Protein AF-A0A9D2JG34-F1 (afdb_monomer_lite)

Sequence (76 aa):
RIPNIRLYSFNANFDLICDLDNYKDYEHYGEWINSWMLEQMAADNYRLTEDNYQSYLKEVRDFYTTYDYPALNELK

Radius of gyration: 14.69 Å; chains: 1; bounding box: 30×27×44 Å

Foldseek 3Di:
DPVPDWDADCLLVCVQVVDPVQAPDPPGGDPVVVVVVVVCVVVVHRTDDPVCVVVVVVSSVCCVVPPPPVVVVVVD

Structure (mmCIF, N/CA/C/O backbone):
data_AF-A0A9D2JG34-F1
#
_entry.id   AF-A0A9D2JG34-F1
#
loop_
_atom_site.group_PDB
_atom_site.id
_atom_site.type_symbol
_atom_site.label_atom_id
_atom_site.label_alt_id
_atom_site.label_comp_id
_atom_site.label_asym_id
_atom_site.label_entity_id
_atom_site.label_seq_id
_atom_site.pdbx_PDB_ins_code
_atom_site.Cartn_x
_atom_site.Cartn_y
_atom_site.Cartn_z
_atom_site.occupancy
_atom_site.B_iso_or_equiv
_atom_site.auth_seq_id
_atom_site.auth_comp_id
_atom_site.auth_asym_id
_atom_site.auth_atom_id
_atom_site.pdbx_PDB_model_num
ATOM 1 N N . ARG A 1 1 ? -0.771 -5.016 22.761 1.00 66.44 1 ARG A N 1
ATOM 2 C CA . ARG A 1 1 ? -1.799 -4.394 21.893 1.00 66.44 1 ARG A CA 1
ATOM 3 C C . ARG A 1 1 ? -2.344 -3.129 22.546 1.00 66.44 1 ARG A C 1
ATOM 5 O O . ARG A 1 1 ? -2.660 -3.169 23.727 1.00 66.44 1 ARG A O 1
ATOM 12 N N . ILE A 1 2 ? -2.451 -2.031 21.795 1.00 83.75 2 ILE A N 1
ATOM 13 C CA . ILE A 1 2 ? -3.088 -0.787 22.249 1.00 83.75 2 ILE A CA 1
ATOM 14 C C . ILE A 1 2 ? -4.485 -0.729 21.602 1.00 83.75 2 ILE A C 1
ATOM 16 O O . ILE A 1 2 ? -4.564 -0.684 20.377 1.00 83.75 2 ILE A O 1
ATOM 20 N N . PRO A 1 3 ? -5.588 -0.829 22.368 1.00 84.00 3 PRO A N 1
ATOM 21 C CA . PRO A 1 3 ? -6.917 -1.142 21.822 1.00 84.00 3 PRO A CA 1
ATOM 22 C C . PRO A 1 3 ? -7.501 -0.062 20.899 1.00 84.00 3 PRO A C 1
ATOM 24 O O . PRO A 1 3 ? -8.343 -0.373 20.060 1.00 84.00 3 PRO A O 1
ATOM 27 N N . ASN A 1 4 ? -7.045 1.184 21.025 1.00 91.19 4 ASN A N 1
ATOM 28 C CA . ASN A 1 4 ? -7.476 2.333 20.227 1.00 91.19 4 ASN A CA 1
ATOM 29 C C . ASN A 1 4 ? -6.582 2.619 19.009 1.00 91.19 4 ASN A C 1
ATOM 31 O O . ASN A 1 4 ? -6.838 3.586 18.297 1.00 91.19 4 ASN A O 1
ATOM 35 N N . ILE A 1 5 ? -5.548 1.810 18.762 1.00 92.62 5 ILE A N 1
ATOM 36 C CA . ILE A 1 5 ? -4.677 1.953 17.592 1.00 92.62 5 ILE A CA 1
ATOM 37 C C . ILE A 1 5 ? -4.939 0.791 16.640 1.00 92.62 5 ILE A C 1
ATOM 39 O O . ILE A 1 5 ? -4.924 -0.379 17.030 1.00 92.62 5 ILE A O 1
ATOM 43 N N . ARG A 1 6 ? -5.170 1.125 15.372 1.00 95.25 6 ARG A N 1
ATOM 44 C CA . ARG A 1 6 ? -5.281 0.173 14.266 1.00 95.25 6 ARG A CA 1
ATOM 45 C C . ARG A 1 6 ? -4.198 0.506 13.250 1.00 95.25 6 ARG A C 1
ATOM 47 O O . ARG A 1 6 ? -3.991 1.677 12.943 1.00 95.25 6 ARG A O 1
ATOM 54 N N . LEU A 1 7 ? -3.494 -0.520 12.786 1.00 96.25 7 LEU A N 1
ATOM 55 C CA . LEU A 1 7 ? -2.435 -0.391 11.795 1.00 96.25 7 LEU A CA 1
ATOM 56 C C . LEU A 1 7 ? -2.968 -0.848 10.441 1.00 96.25 7 LEU A C 1
ATOM 58 O O . LEU A 1 7 ? -3.588 -1.906 10.350 1.00 96.25 7 LEU A O 1
ATOM 62 N N . TYR A 1 8 ? -2.691 -0.064 9.409 1.00 97.94 8 TYR A N 1
ATOM 63 C CA . TYR A 1 8 ? -3.068 -0.342 8.030 1.00 97.94 8 TYR A CA 1
ATOM 64 C C . TYR A 1 8 ? -1.831 -0.210 7.152 1.00 97.94 8 TYR A C 1
ATOM 66 O O . TYR A 1 8 ? -0.926 0.567 7.469 1.00 97.94 8 TYR A O 1
ATOM 74 N N . SER A 1 9 ? -1.768 -0.980 6.072 1.00 97.44 9 SER A N 1
ATOM 75 C CA . SER A 1 9 ? -0.672 -0.875 5.115 1.00 97.44 9 SER A CA 1
ATOM 76 C C . SER A 1 9 ? -1.136 -1.273 3.720 1.00 97.44 9 SER A C 1
ATOM 78 O O . SER A 1 9 ? -1.848 -2.258 3.556 1.00 97.44 9 SER A O 1
ATOM 80 N N . PHE A 1 10 ? -0.717 -0.495 2.725 1.00 97.31 10 PHE A N 1
ATOM 81 C CA . PHE A 1 10 ? -1.158 -0.619 1.334 1.00 97.31 10 PHE A CA 1
ATOM 82 C C . PHE A 1 10 ? -0.058 -1.151 0.405 1.00 97.31 10 PHE A C 1
ATOM 84 O O . PHE A 1 10 ? -0.278 -1.281 -0.791 1.00 97.31 10 PHE A O 1
ATOM 9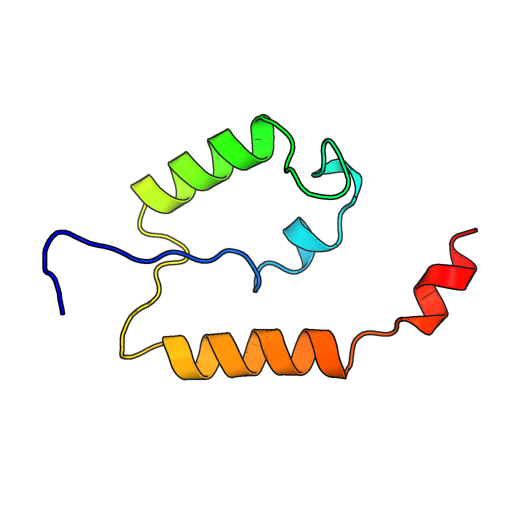1 N N . ASN A 1 11 ? 1.116 -1.500 0.942 1.00 95.75 11 ASN A N 1
ATOM 92 C CA . ASN A 1 11 ? 2.289 -1.879 0.143 1.00 95.75 11 ASN A CA 1
ATOM 93 C C . ASN A 1 11 ? 2.165 -3.255 -0.532 1.00 95.75 11 ASN A C 1
ATOM 95 O O . ASN A 1 11 ? 3.001 -3.583 -1.363 1.00 95.75 11 ASN A O 1
ATOM 99 N N . ALA A 1 12 ? 1.157 -4.060 -0.180 1.00 96.56 12 ALA A N 1
ATOM 100 C CA . ALA A 1 12 ? 0.819 -5.289 -0.908 1.00 96.56 12 ALA A CA 1
ATOM 101 C C . ALA A 1 12 ? -0.190 -5.054 -2.050 1.00 96.56 12 ALA A C 1
ATOM 103 O O . ALA A 1 12 ? -0.534 -5.982 -2.773 1.00 96.56 12 ALA A O 1
ATOM 104 N N . ASN A 1 13 ? -0.688 -3.825 -2.232 1.00 97.25 13 ASN A N 1
ATOM 105 C CA . ASN A 1 13 ? -1.484 -3.478 -3.405 1.00 97.25 13 ASN A CA 1
ATOM 106 C C . ASN A 1 13 ? -0.544 -3.090 -4.554 1.00 97.25 13 ASN A C 1
ATOM 108 O O . ASN A 1 13 ? -0.273 -1.910 -4.776 1.00 97.25 13 ASN A O 1
ATOM 112 N N . PHE A 1 14 ? -0.011 -4.097 -5.246 1.00 96.12 14 PHE A N 1
ATOM 113 C CA . PHE A 1 14 ? 0.990 -3.895 -6.294 1.00 96.12 14 PHE A CA 1
ATOM 114 C C . PHE A 1 14 ? 0.456 -3.104 -7.494 1.00 96.12 14 PHE A C 1
ATOM 116 O O . PHE A 1 14 ? 1.195 -2.303 -8.055 1.00 96.12 14 PHE A O 1
ATOM 123 N N . ASP A 1 15 ? -0.838 -3.229 -7.803 1.00 95.62 15 ASP A N 1
ATOM 124 C CA . ASP A 1 15 ? -1.498 -2.419 -8.835 1.00 95.62 15 ASP A CA 1
ATOM 125 C C . ASP A 1 15 ? -1.485 -0.925 -8.473 1.00 95.62 15 ASP A C 1
ATOM 127 O O . ASP A 1 15 ? -1.275 -0.075 -9.332 1.00 95.62 15 ASP A O 1
ATOM 131 N N . LEU A 1 16 ? -1.657 -0.594 -7.189 1.00 96.06 16 LEU A N 1
ATOM 132 C CA . LEU A 1 16 ? -1.622 0.788 -6.712 1.00 96.06 16 LEU A CA 1
ATOM 133 C C . LEU A 1 16 ? -0.201 1.360 -6.703 1.00 96.06 16 LEU A C 1
ATOM 135 O O . LEU A 1 16 ? -0.011 2.486 -7.159 1.00 96.06 16 LEU A O 1
ATOM 139 N N . ILE A 1 17 ? 0.780 0.621 -6.165 1.00 94.31 17 ILE A N 1
ATOM 140 C CA . ILE A 1 17 ? 2.136 1.163 -5.950 1.00 94.31 17 ILE A CA 1
ATOM 141 C C . ILE A 1 17 ? 3.009 1.162 -7.212 1.00 94.31 17 ILE A C 1
ATOM 143 O O . ILE A 1 17 ? 4.004 1.881 -7.259 1.00 94.31 17 ILE A O 1
ATOM 147 N N . CYS A 1 18 ? 2.694 0.329 -8.208 1.00 93.31 18 CYS A N 1
ATOM 148 C CA . CYS A 1 18 ? 3.448 0.276 -9.464 1.00 93.31 18 CYS A CA 1
ATOM 149 C C . CYS A 1 18 ? 2.931 1.256 -10.518 1.00 93.31 18 CYS A C 1
ATOM 151 O O . CYS A 1 18 ? 3.630 1.514 -11.498 1.00 93.31 18 CYS A O 1
ATOM 153 N N . ASP A 1 19 ? 1.737 1.806 -10.325 1.00 94.38 19 ASP A N 1
ATOM 154 C CA . ASP A 1 19 ? 1.181 2.818 -11.206 1.00 94.38 19 ASP A CA 1
ATOM 155 C C . ASP A 1 19 ? 1.717 4.205 -10.823 1.00 94.38 19 ASP A C 1
ATOM 157 O O . ASP A 1 19 ? 1.369 4.772 -9.787 1.00 94.38 19 ASP A O 1
ATOM 161 N N . LEU A 1 20 ? 2.593 4.755 -11.667 1.00 92.81 20 LEU A N 1
ATOM 162 C CA . LEU A 1 20 ? 3.195 6.069 -11.444 1.00 92.81 20 LEU A CA 1
ATOM 163 C C . LEU A 1 20 ? 2.175 7.208 -11.537 1.00 92.81 20 LEU A C 1
ATOM 165 O O . LEU A 1 20 ? 2.401 8.249 -10.919 1.00 92.81 20 LEU A O 1
ATOM 169 N N . ASP A 1 21 ? 1.048 7.009 -12.229 1.00 95.75 21 ASP A N 1
ATOM 170 C CA . ASP A 1 21 ? -0.005 8.020 -12.309 1.00 95.75 21 ASP A CA 1
ATOM 171 C C . ASP A 1 21 ? -0.678 8.236 -10.954 1.00 95.75 21 ASP A C 1
ATOM 173 O O . ASP A 1 21 ? -1.293 9.278 -10.770 1.00 95.75 21 ASP A O 1
ATOM 177 N N . ASN A 1 22 ? -0.516 7.315 -9.991 1.00 97.25 22 ASN A N 1
ATOM 178 C CA . ASN A 1 22 ? -1.012 7.436 -8.616 1.00 97.25 22 ASN A CA 1
ATOM 179 C C . ASN A 1 22 ? -0.157 8.335 -7.712 1.00 97.25 22 ASN A C 1
ATOM 181 O O . ASN A 1 22 ? -0.574 8.653 -6.590 1.00 97.25 22 ASN A O 1
ATOM 185 N N . TYR A 1 23 ? 1.019 8.760 -8.171 1.00 96.31 23 TYR A N 1
ATOM 186 C CA . TYR A 1 23 ? 1.963 9.548 -7.390 1.00 96.31 23 TYR A CA 1
ATOM 187 C C . TYR A 1 23 ? 1.990 11.002 -7.849 1.00 96.31 23 TYR A C 1
ATOM 189 O O . TYR A 1 23 ? 1.994 11.321 -9.034 1.00 96.31 23 TYR A O 1
ATOM 197 N N . LYS A 1 24 ? 2.042 11.912 -6.877 1.00 94.81 24 LYS A N 1
ATOM 198 C CA . LYS A 1 24 ? 2.273 13.334 -7.141 1.00 94.81 24 LYS A CA 1
ATOM 199 C C . LYS A 1 24 ? 3.759 13.614 -7.354 1.00 94.81 24 LYS A C 1
ATOM 201 O O . LYS A 1 24 ? 4.124 14.466 -8.161 1.00 94.81 24 LYS A O 1
ATOM 206 N N . ASP A 1 25 ? 4.595 12.929 -6.586 1.00 94.38 25 ASP A N 1
ATOM 207 C CA . ASP A 1 25 ? 6.049 12.987 -6.639 1.00 94.38 25 ASP A CA 1
ATOM 208 C C . ASP A 1 25 ? 6.637 11.664 -6.118 1.00 94.38 25 ASP A C 1
ATOM 210 O O . ASP A 1 25 ? 5.913 10.709 -5.852 1.00 94.38 25 ASP A O 1
ATOM 214 N N . TYR A 1 26 ? 7.961 11.593 -5.992 1.00 89.81 26 TYR A N 1
ATOM 215 C CA . TYR A 1 26 ? 8.667 10.361 -5.637 1.00 89.81 26 TYR A CA 1
ATOM 216 C C . TYR A 1 26 ? 8.424 9.879 -4.191 1.00 89.81 26 TYR A C 1
ATOM 218 O O . TYR A 1 26 ? 8.799 8.755 -3.862 1.00 89.81 26 TYR A O 1
ATOM 226 N N . GLU A 1 27 ? 7.819 10.703 -3.330 1.00 90.25 27 GLU A N 1
ATOM 227 C CA . GLU A 1 27 ? 7.521 10.384 -1.926 1.00 90.25 27 GLU A CA 1
ATOM 228 C C . GLU A 1 27 ? 6.014 10.352 -1.625 1.00 90.25 27 GLU A C 1
ATOM 230 O O . GLU A 1 27 ? 5.591 9.661 -0.696 1.00 90.25 27 GLU A O 1
ATOM 235 N N . HIS A 1 28 ? 5.194 11.080 -2.388 1.00 94.12 28 HIS A N 1
ATOM 236 C CA . HIS A 1 28 ? 3.800 1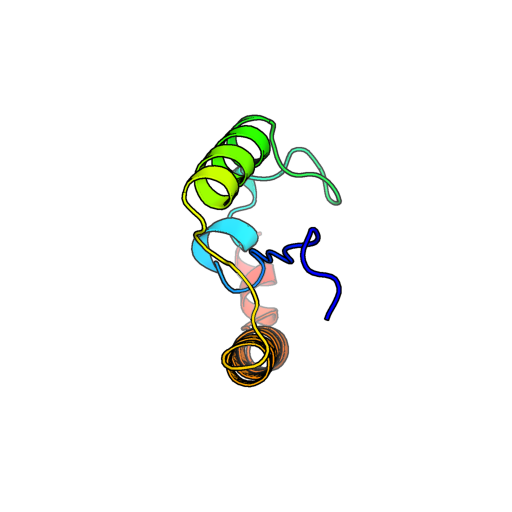1.338 -2.039 1.00 94.12 28 HIS A CA 1
ATOM 237 C C . HIS A 1 28 ? 2.815 10.824 -3.089 1.00 94.12 28 HIS A C 1
ATOM 239 O O . HIS A 1 28 ? 2.918 11.112 -4.283 1.00 94.12 28 HIS A O 1
ATOM 245 N N . TYR A 1 29 ? 1.768 10.155 -2.606 1.00 97.06 29 TYR A N 1
ATOM 246 C CA . TYR A 1 29 ? 0.594 9.833 -3.406 1.00 97.06 29 TYR A CA 1
ATOM 247 C C . TYR A 1 29 ? -0.198 11.081 -3.815 1.00 97.06 29 TYR A C 1
ATOM 249 O O . TYR A 1 29 ? -0.228 12.094 -3.105 1.00 97.06 29 TYR A O 1
ATOM 257 N N . GLY A 1 30 ? -0.896 10.973 -4.946 1.00 97.50 30 GLY A N 1
ATOM 258 C CA . GLY A 1 30 ? -1.919 11.923 -5.361 1.00 97.50 30 GLY A CA 1
ATOM 259 C C . GLY A 1 30 ? -3.078 12.007 -4.364 1.00 97.50 30 GLY A C 1
ATOM 260 O O . GLY A 1 30 ? -3.348 11.086 -3.588 1.00 97.50 30 GLY A O 1
ATOM 261 N N . GLU A 1 31 ? -3.797 13.130 -4.379 1.00 97.62 31 GLU A N 1
ATOM 262 C CA . G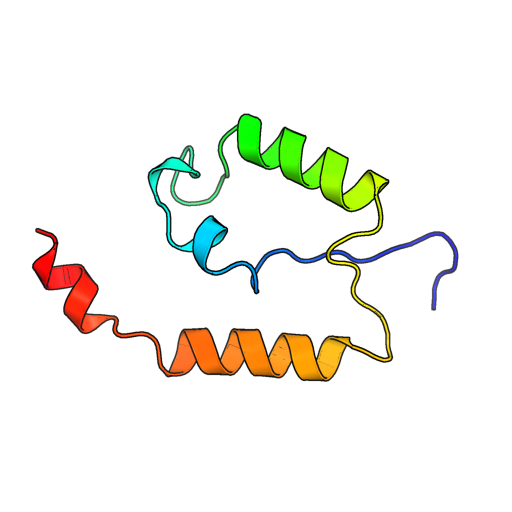LU A 1 31 ? -4.891 13.378 -3.431 1.00 97.62 31 GLU A CA 1
ATOM 263 C C . GLU A 1 31 ? -6.024 12.345 -3.526 1.00 97.62 31 GLU A C 1
ATOM 265 O O . GLU A 1 31 ? -6.615 11.996 -2.505 1.00 97.62 31 GLU A O 1
ATOM 270 N N . TRP A 1 32 ? -6.285 11.800 -4.720 1.00 97.31 32 TRP A N 1
ATOM 271 C CA . TRP A 1 32 ? -7.309 10.772 -4.925 1.00 97.31 32 TRP A CA 1
ATOM 272 C C . TRP A 1 32 ? -6.948 9.462 -4.221 1.00 97.31 32 TRP A C 1
ATOM 274 O O . TRP A 1 32 ? -7.824 8.847 -3.616 1.00 97.31 32 TRP A O 1
ATOM 284 N N . ILE A 1 33 ? -5.669 9.070 -4.214 1.00 98.19 33 ILE A N 1
ATOM 285 C CA . ILE A 1 33 ? -5.209 7.895 -3.464 1.00 98.19 33 ILE A CA 1
ATOM 286 C C . ILE A 1 33 ? -5.300 8.138 -1.963 1.00 98.19 33 ILE A C 1
ATOM 288 O O . ILE A 1 33 ? -5.718 7.244 -1.235 1.00 98.19 33 ILE A O 1
ATOM 292 N N . ASN A 1 34 ? -4.992 9.344 -1.480 1.00 97.12 34 ASN A N 1
ATOM 293 C CA . ASN A 1 34 ? -5.164 9.662 -0.060 1.00 97.12 34 ASN A CA 1
ATOM 294 C C . ASN A 1 34 ? -6.634 9.554 0.374 1.00 97.12 34 ASN A C 1
ATOM 296 O O . ASN A 1 34 ? -6.921 8.925 1.392 1.00 97.12 34 ASN A O 1
ATOM 300 N N . SER A 1 35 ? -7.564 10.102 -0.414 1.00 98.31 35 SER A N 1
ATOM 301 C CA . SER A 1 35 ? -9.007 9.951 -0.176 1.00 98.31 35 SER A CA 1
ATOM 302 C C . SER A 1 35 ? -9.436 8.484 -0.206 1.00 98.31 35 SER A C 1
ATOM 304 O O . SER A 1 35 ? -10.098 8.018 0.720 1.00 98.31 35 SER A O 1
ATOM 306 N N . TRP A 1 36 ? -8.985 7.728 -1.208 1.00 98.25 36 TRP A N 1
ATOM 307 C CA . TRP A 1 36 ? -9.264 6.299 -1.313 1.00 98.25 36 TRP A CA 1
ATOM 308 C C . TRP A 1 36 ? -8.728 5.515 -0.104 1.00 98.25 36 TRP A C 1
ATOM 310 O O . TRP A 1 36 ? -9.456 4.705 0.465 1.00 98.25 36 TRP A O 1
ATOM 320 N N . MET A 1 37 ? -7.502 5.787 0.361 1.00 98.25 37 MET A N 1
ATOM 321 C CA . MET A 1 37 ? 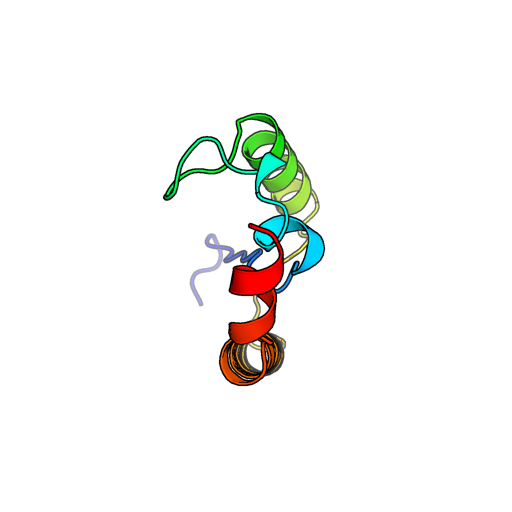-6.934 5.148 1.556 1.00 98.25 37 MET A CA 1
ATOM 322 C C . MET A 1 37 ? -7.784 5.425 2.802 1.00 98.25 37 MET A C 1
ATOM 324 O O . MET A 1 37 ? -8.006 4.511 3.596 1.00 98.25 37 MET A O 1
ATOM 328 N N . LEU A 1 38 ? -8.300 6.650 2.966 1.00 98.31 38 LEU A N 1
ATOM 329 C CA . LEU A 1 38 ? -9.202 6.985 4.073 1.00 98.31 38 LEU A CA 1
ATOM 330 C C . LEU A 1 38 ? -10.511 6.189 4.003 1.00 98.31 38 LEU A C 1
ATOM 332 O O . LEU A 1 38 ? -10.959 5.675 5.029 1.00 98.31 38 LEU A O 1
ATOM 336 N N . GLU A 1 39 ? -11.096 6.038 2.814 1.00 98.56 39 GLU A N 1
ATOM 337 C CA . GLU A 1 39 ? -12.286 5.203 2.601 1.00 98.56 39 GLU A CA 1
ATOM 338 C C . GLU A 1 39 ? -12.008 3.728 2.929 1.00 98.56 39 GLU A C 1
ATOM 340 O O . GLU A 1 39 ? -12.796 3.091 3.632 1.00 98.56 39 GLU A O 1
ATOM 345 N N . GLN A 1 40 ? -10.856 3.195 2.507 1.00 98.62 40 GLN A N 1
ATOM 346 C CA . GLN A 1 40 ? -10.452 1.822 2.822 1.00 98.62 40 GLN A CA 1
ATOM 347 C C . GLN A 1 40 ? -10.241 1.607 4.324 1.00 98.62 40 GLN A C 1
ATOM 349 O O . GLN A 1 40 ? -10.713 0.613 4.877 1.00 98.62 40 GLN A O 1
ATOM 354 N N . MET A 1 41 ? -9.574 2.545 5.003 1.00 97.94 41 MET A N 1
ATOM 355 C CA . MET A 1 41 ? -9.372 2.490 6.453 1.00 97.94 41 MET A CA 1
ATOM 356 C C . MET A 1 41 ? -10.700 2.580 7.211 1.00 97.94 41 MET A C 1
ATOM 358 O O . MET A 1 41 ? -10.894 1.866 8.195 1.00 97.94 41 MET A O 1
ATOM 362 N N . ALA A 1 42 ? -11.630 3.424 6.752 1.00 97.81 42 ALA A N 1
ATOM 363 C CA . ALA A 1 42 ? -12.968 3.533 7.330 1.00 97.81 42 ALA A CA 1
ATOM 364 C C . ALA A 1 42 ? -13.772 2.229 7.178 1.00 97.81 42 ALA A C 1
ATOM 366 O O . ALA A 1 42 ? -14.511 1.861 8.092 1.00 97.81 42 ALA A O 1
ATOM 367 N N . ALA A 1 43 ? -13.583 1.510 6.068 1.00 98.38 43 ALA A N 1
ATOM 368 C CA . ALA A 1 43 ? -14.164 0.190 5.815 1.00 98.38 43 ALA A CA 1
ATOM 369 C C . ALA A 1 43 ? -13.428 -0.977 6.519 1.00 98.38 43 ALA A C 1
ATOM 371 O O . ALA A 1 43 ? -13.842 -2.124 6.385 1.00 98.38 43 ALA A O 1
ATOM 372 N N . ASP A 1 44 ? -12.364 -0.699 7.284 1.00 97.56 44 ASP A N 1
ATOM 373 C CA . ASP A 1 44 ? -11.459 -1.674 7.925 1.00 97.56 44 ASP A CA 1
ATOM 374 C C . ASP A 1 44 ? -10.702 -2.602 6.949 1.00 97.56 44 ASP A C 1
ATOM 376 O O . ASP A 1 44 ? -10.171 -3.641 7.350 1.00 97.56 44 ASP A O 1
ATOM 380 N N . ASN A 1 45 ? -10.592 -2.209 5.678 1.00 97.88 45 ASN A N 1
ATOM 381 C CA . ASN A 1 45 ? -9.789 -2.912 4.677 1.00 97.88 45 ASN A CA 1
ATOM 382 C C . ASN A 1 45 ? -8.290 -2.677 4.918 1.00 97.88 45 ASN A C 1
ATOM 384 O O . ASN A 1 45 ? -7.901 -1.680 5.520 1.00 97.88 45 ASN A O 1
ATOM 388 N N . TYR A 1 46 ? -7.429 -3.578 4.429 1.00 97.88 46 TYR A N 1
ATOM 389 C CA . TYR A 1 46 ? -5.956 -3.478 4.537 1.00 97.88 46 TYR A CA 1
ATOM 390 C C . TYR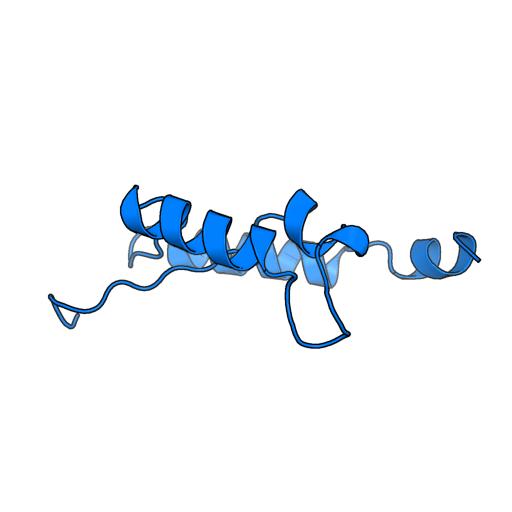 A 1 46 ? -5.407 -3.406 5.975 1.00 97.88 46 TYR A C 1
ATOM 392 O O . TYR A 1 46 ? -4.278 -2.967 6.219 1.00 97.88 46 TYR A O 1
ATOM 400 N N . ARG A 1 47 ? -6.203 -3.839 6.956 1.00 97.69 47 ARG A N 1
ATOM 401 C CA . ARG A 1 47 ? -5.809 -3.842 8.361 1.00 97.69 47 ARG A CA 1
ATOM 402 C C . ARG A 1 47 ? -4.784 -4.931 8.656 1.00 97.69 47 ARG A C 1
ATOM 404 O O . ARG A 1 47 ? -5.026 -6.119 8.432 1.00 97.69 47 ARG A O 1
ATOM 411 N N . LEU A 1 48 ? -3.679 -4.533 9.277 1.00 97.38 48 LEU A N 1
ATOM 412 C CA . LEU A 1 48 ? -2.711 -5.459 9.843 1.00 97.38 48 LEU A CA 1
ATOM 413 C C . LEU A 1 48 ? -3.143 -5.890 11.246 1.00 97.38 48 LEU A C 1
ATOM 415 O O . LEU A 1 48 ? -3.563 -5.094 12.092 1.00 97.38 48 LEU A O 1
ATOM 419 N N . THR A 1 49 ? -3.031 -7.187 11.484 1.00 96.31 49 THR A N 1
ATOM 420 C CA . THR A 1 49 ? -3.348 -7.861 12.738 1.00 96.31 49 THR A CA 1
ATOM 421 C C . THR A 1 49 ? -2.218 -8.821 13.089 1.00 96.31 49 THR A C 1
ATOM 423 O O . THR A 1 49 ? -1.393 -9.160 12.242 1.00 96.31 49 THR A O 1
ATOM 426 N N . GLU A 1 50 ? -2.177 -9.276 14.340 1.00 94.62 50 GLU A N 1
ATOM 427 C CA . GLU A 1 50 ? -1.201 -10.284 14.779 1.00 94.62 50 GLU A CA 1
ATOM 428 C C . GLU A 1 50 ? -1.327 -11.593 13.976 1.00 94.62 50 GLU A C 1
ATOM 430 O O . GLU A 1 50 ? -0.331 -12.282 13.778 1.00 94.62 50 GLU A O 1
ATOM 435 N N . ASP A 1 51 ? -2.513 -11.872 13.428 1.00 97.44 51 ASP A N 1
ATOM 436 C CA . ASP A 1 51 ? -2.794 -13.094 12.674 1.00 97.44 51 ASP A CA 1
ATOM 437 C C . ASP A 1 51 ? -2.325 -13.024 11.210 1.00 97.44 51 ASP A C 1
ATOM 439 O O . ASP A 1 51 ? -2.000 -14.053 10.622 1.00 97.44 51 ASP A O 1
ATOM 443 N N . ASN A 1 52 ? -2.283 -11.830 10.599 1.00 97.56 52 ASN A N 1
ATOM 444 C CA . ASN A 1 52 ? -2.016 -11.684 9.158 1.00 97.56 52 ASN A CA 1
ATOM 445 C C . ASN A 1 52 ? -0.672 -11.022 8.807 1.00 97.56 52 ASN A C 1
ATOM 447 O O . ASN A 1 52 ? -0.215 -11.155 7.669 1.00 97.56 52 ASN A O 1
ATOM 451 N N . TYR A 1 53 ? -0.012 -10.336 9.749 1.00 97.69 53 TYR A N 1
ATOM 452 C CA . TYR A 1 53 ? 1.127 -9.477 9.405 1.00 97.69 53 TYR A CA 1
ATOM 453 C C . TYR A 1 53 ? 2.334 -10.254 8.861 1.00 97.69 53 TYR A C 1
ATOM 455 O O . TYR A 1 53 ? 3.065 -9.726 8.031 1.00 97.69 53 TYR A O 1
ATOM 463 N N . GLN A 1 54 ? 2.565 -11.498 9.295 1.00 98.44 54 GLN A N 1
ATOM 464 C CA . GLN A 1 54 ? 3.694 -12.291 8.793 1.00 98.44 54 GLN A CA 1
ATOM 465 C C . GLN A 1 54 ? 3.510 -12.663 7.323 1.00 98.44 54 GLN A C 1
ATOM 467 O O . GLN A 1 54 ? 4.446 -12.527 6.538 1.00 98.44 54 GLN A O 1
ATOM 472 N N . SER A 1 55 ? 2.298 -13.080 6.947 1.00 98.38 55 SER A N 1
ATOM 473 C CA . SER A 1 55 ? 1.949 -13.363 5.554 1.00 98.38 55 SER A CA 1
ATOM 474 C C . SER A 1 55 ? 2.083 -12.106 4.699 1.00 98.38 55 SER A C 1
ATOM 476 O O . SER A 1 55 ? 2.719 -12.156 3.652 1.00 98.38 55 SER A O 1
ATOM 478 N N . TYR A 1 56 ? 1.593 -10.968 5.202 1.00 98.44 56 TYR A N 1
ATOM 479 C CA . TYR A 1 56 ? 1.749 -9.665 4.555 1.00 98.44 56 TYR A CA 1
ATOM 480 C C . TYR A 1 56 ? 3.224 -9.292 4.333 1.00 98.44 56 TYR A C 1
ATOM 482 O O . TYR A 1 56 ? 3.628 -8.941 3.229 1.00 98.44 56 TYR A O 1
ATOM 490 N N . LEU A 1 57 ? 4.065 -9.402 5.369 1.00 98.38 57 LEU A N 1
ATOM 491 C CA . LEU A 1 57 ? 5.495 -9.097 5.259 1.00 98.38 57 LEU A CA 1
ATOM 492 C C . LEU A 1 57 ? 6.205 -10.028 4.276 1.00 98.38 57 LEU A C 1
ATOM 494 O O . LEU A 1 57 ? 7.117 -9.587 3.577 1.00 98.38 57 LEU A O 1
ATOM 498 N N . LYS A 1 58 ? 5.806 -11.303 4.226 1.00 98.44 58 LYS A N 1
ATOM 499 C CA . LYS A 1 58 ? 6.333 -12.259 3.255 1.00 98.44 58 LYS A CA 1
ATOM 500 C C . LYS A 1 58 ? 5.951 -11.856 1.833 1.00 98.44 58 LYS A C 1
ATOM 502 O O . LYS A 1 58 ? 6.832 -11.804 0.991 1.00 98.44 58 LYS A O 1
ATOM 507 N N . GLU A 1 59 ? 4.686 -11.537 1.584 1.00 98.31 59 GLU A N 1
ATOM 508 C CA . GLU A 1 59 ? 4.190 -11.110 0.271 1.00 98.31 59 GLU A CA 1
ATOM 509 C C . GLU A 1 59 ? 4.927 -9.868 -0.244 1.00 98.31 59 GLU A C 1
ATOM 511 O O . GLU A 1 59 ? 5.487 -9.882 -1.339 1.00 98.31 59 GLU A O 1
ATOM 516 N N . VAL A 1 60 ? 5.017 -8.828 0.588 1.00 98.06 60 VAL A N 1
ATOM 517 C CA . VAL A 1 60 ? 5.739 -7.592 0.259 1.00 98.06 60 VAL A CA 1
ATOM 518 C C . VAL A 1 60 ? 7.223 -7.869 -0.002 1.00 98.06 60 VAL A C 1
ATOM 520 O O . VAL A 1 60 ? 7.806 -7.344 -0.951 1.00 98.06 60 VAL A O 1
ATOM 523 N N . ARG A 1 61 ? 7.859 -8.708 0.828 1.00 98.06 61 ARG A N 1
ATOM 524 C CA . ARG A 1 61 ? 9.269 -9.076 0.653 1.00 98.06 61 ARG A CA 1
ATOM 525 C C . ARG A 1 61 ? 9.491 -9.853 -0.638 1.00 98.06 61 ARG A C 1
ATOM 527 O O . ARG A 1 61 ? 10.449 -9.558 -1.346 1.00 98.06 61 ARG A O 1
ATOM 534 N N . ASP A 1 62 ? 8.656 -10.846 -0.911 1.00 98.31 62 ASP A N 1
ATOM 535 C CA . ASP A 1 62 ? 8.762 -11.666 -2.111 1.00 98.31 62 ASP A CA 1
ATOM 536 C C . ASP A 1 62 ? 8.670 -10.760 -3.337 1.00 98.31 62 ASP A C 1
ATOM 538 O O . ASP A 1 62 ? 9.608 -10.737 -4.126 1.00 98.31 62 ASP A O 1
ATOM 542 N N . PHE A 1 63 ? 7.650 -9.899 -3.408 1.00 97.56 63 PHE A N 1
ATOM 543 C CA . PHE A 1 63 ? 7.497 -8.942 -4.501 1.00 97.56 63 PHE A CA 1
ATOM 544 C C . PHE A 1 63 ? 8.757 -8.101 -4.729 1.00 97.56 63 PHE A C 1
ATOM 546 O O . PHE A 1 63 ? 9.341 -8.162 -5.806 1.00 97.56 63 PHE A O 1
ATOM 553 N N . TYR A 1 64 ? 9.250 -7.379 -3.717 1.00 95.06 64 TYR A N 1
ATOM 554 C CA . TYR A 1 64 ? 10.423 -6.513 -3.893 1.00 95.06 64 TYR A CA 1
ATOM 555 C C . TYR A 1 64 ? 11.731 -7.266 -4.159 1.00 95.06 64 TYR A C 1
ATOM 557 O O . TYR A 1 64 ? 12.682 -6.681 -4.668 1.00 95.06 64 TYR A O 1
ATOM 565 N N . THR A 1 65 ? 11.823 -8.547 -3.802 1.00 97.12 65 THR A N 1
ATOM 566 C CA . THR A 1 65 ? 13.041 -9.336 -4.047 1.00 97.12 65 THR A CA 1
ATOM 567 C C . THR A 1 65 ? 13.006 -10.097 -5.366 1.00 97.12 65 THR A C 1
ATOM 569 O O . THR A 1 65 ? 14.063 -10.515 -5.838 1.00 97.12 65 THR A O 1
ATOM 572 N N . THR A 1 66 ? 11.829 -10.247 -5.978 1.00 96.56 66 THR A N 1
ATOM 573 C CA . THR A 1 66 ? 11.653 -10.947 -7.257 1.00 96.56 66 THR A CA 1
ATOM 574 C C . THR A 1 66 ? 11.114 -10.063 -8.380 1.00 96.56 66 THR A C 1
ATOM 576 O O . THR A 1 66 ? 10.894 -10.570 -9.476 1.00 96.56 66 THR A O 1
ATOM 579 N N . TYR A 1 67 ? 10.877 -8.772 -8.133 1.00 93.88 67 TYR A N 1
ATOM 580 C CA . TYR A 1 67 ? 10.416 -7.831 -9.152 1.00 93.88 67 TYR A CA 1
ATOM 581 C C . TYR A 1 67 ? 11.435 -7.697 -10.294 1.00 93.88 67 TYR A C 1
ATOM 583 O O . TYR A 1 67 ? 12.645 -7.615 -10.061 1.00 93.88 67 TYR A O 1
ATOM 591 N N . ASP A 1 68 ? 10.945 -7.637 -11.532 1.00 93.19 68 ASP A N 1
ATOM 592 C CA . ASP A 1 68 ? 11.771 -7.460 -12.728 1.00 93.19 68 ASP A CA 1
ATOM 593 C C . ASP A 1 68 ? 12.194 -5.991 -12.890 1.00 93.19 68 ASP A C 1
ATOM 595 O O . ASP A 1 68 ? 11.662 -5.225 -13.692 1.00 93.19 68 ASP A O 1
ATOM 599 N N . TYR A 1 69 ? 13.161 -5.570 -12.074 1.00 90.81 69 TYR A N 1
ATOM 600 C CA . TYR A 1 69 ? 13.751 -4.236 -12.174 1.00 90.81 69 TYR A CA 1
ATOM 601 C C . TYR A 1 69 ? 14.411 -3.951 -13.535 1.00 90.81 69 TYR A C 1
ATOM 603 O O . TYR A 1 69 ? 14.300 -2.813 -13.995 1.00 90.81 69 TYR A O 1
ATOM 611 N N . PRO A 1 70 ? 15.091 -4.911 -14.200 1.00 92.94 70 PRO A N 1
ATOM 612 C CA . PRO A 1 70 ? 15.594 -4.706 -15.557 1.00 92.94 70 PRO A CA 1
ATOM 613 C C . PRO A 1 70 ? 14.532 -4.228 -16.553 1.00 92.94 70 PRO A C 1
ATOM 615 O O . PRO A 1 70 ? 14.820 -3.281 -17.290 1.00 92.94 70 PRO A O 1
ATOM 618 N N . ALA A 1 71 ? 13.318 -4.791 -16.522 1.00 89.31 71 ALA A N 1
ATOM 619 C CA . ALA A 1 71 ? 12.226 -4.394 -17.418 1.00 89.31 71 ALA A CA 1
ATOM 620 C C . ALA A 1 71 ? 11.842 -2.904 -17.306 1.00 89.31 71 ALA A C 1
ATOM 622 O O . ALA A 1 71 ? 11.398 -2.302 -18.283 1.00 89.31 71 ALA A O 1
ATOM 623 N N . LEU A 1 72 ? 12.088 -2.251 -16.161 1.00 84.88 72 LEU A N 1
ATOM 624 C CA . LEU A 1 72 ? 11.848 -0.807 -16.005 1.00 84.88 72 LEU A CA 1
ATOM 625 C C . LEU A 1 72 ? 12.721 0.056 -16.930 1.00 84.88 72 LEU A C 1
ATOM 627 O O . LEU A 1 72 ? 12.366 1.196 -17.224 1.00 84.88 72 LEU A O 1
ATOM 631 N N . ASN A 1 73 ? 13.864 -0.458 -17.391 1.00 78.88 73 ASN A N 1
ATOM 632 C CA . ASN A 1 73 ? 14.733 0.262 -18.32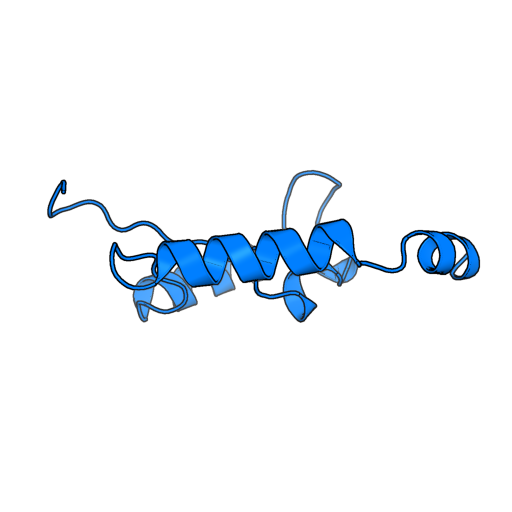2 1.00 78.88 73 ASN A CA 1
ATOM 633 C C . ASN A 1 73 ? 14.266 0.166 -19.781 1.00 78.88 73 ASN A C 1
ATOM 635 O O . ASN A 1 73 ? 14.729 0.960 -20.596 1.00 78.88 73 ASN A O 1
ATOM 639 N N . GLU A 1 74 ? 13.373 -0.774 -20.104 1.00 77.25 74 GLU A N 1
ATOM 640 C CA . GLU A 1 74 ? 12.825 -0.975 -21.454 1.00 77.25 74 GLU A CA 1
ATOM 641 C C . GLU A 1 74 ? 11.606 -0.084 -21.740 1.00 77.25 74 GLU A C 1
ATOM 643 O O . GLU A 1 74 ? 11.213 0.078 -22.890 1.00 77.25 74 GLU A O 1
ATOM 648 N N . LEU A 1 75 ? 11.034 0.541 -20.705 1.00 62.03 75 LEU A N 1
ATOM 649 C CA . LEU A 1 75 ? 9.941 1.518 -20.806 1.00 62.03 75 LEU A CA 1
ATOM 650 C C . LEU A 1 75 ? 10.419 2.934 -21.198 1.00 62.03 75 LEU A C 1
ATOM 652 O O . LEU A 1 75 ? 9.639 3.884 -21.123 1.00 62.03 75 LEU A O 1
ATOM 656 N N . LYS A 1 76 ? 11.697 3.088 -21.572 1.00 50.84 76 LYS A N 1
ATOM 657 C CA . LYS A 1 76 ? 12.314 4.358 -21.987 1.00 50.84 76 LYS A CA 1
ATOM 658 C C . LYS A 1 76 ? 12.331 4.548 -23.497 1.00 50.84 76 LYS A C 1
ATOM 660 O O . LYS A 1 76 ? 12.651 3.575 -24.212 1.00 50.84 76 LYS A O 1
#

Organism: NCBI:txid2838608

pLDDT: mean 93.86, std 8.24, range [50.84, 98.62]

Secondary structure (DSSP, 8-state):
--TT--EE--TT-HHHHH-GGGBSSSS-B-HHHHHHHHHHHHTTTTEE-TTTHHHHHHHHHHHHHH--TGGGGTT-